Protein AF-A0A377ZCM7-F1 (afdb_monomer_lite)

pLDDT: mean 96.7, std 5.31, range [59.19, 98.75]

Secondary structure (DSSP, 8-state):
-HHHHHHHTSHHHHHHHHHHHHHHHHHHHHHHHHHTT-TTEEEE---SSSEEEEEETTHHHHHHHHHHTT---EE-TTSTT-TTEEEEE---HHHHHHHHHHHHT---

InterPro domains:
  IPR004839 Aminotransferase, class I/classII, large domain [PF00155] (2-103)
  IPR015422 Pyridoxal phosphate-dependent transferase, small domain [G3DSA:3.90.1150.10] (13-99)
  IPR015424 Pyridoxal phosphate-dependent transferase [SSF53383] (3-104)

Structure (mmCIF, N/CA/C/O backbone):
data_AF-A0A377ZCM7-F1
#
_entry.id   AF-A0A377ZCM7-F1
#
loop_
_atom_site.group_PDB
_atom_site.id
_atom_site.type_symbol
_atom_site.label_atom_id
_atom_site.label_alt_id
_atom_site.label_comp_id
_atom_site.label_asym_id
_atom_site.label_entity_id
_atom_site.label_seq_id
_atom_site.pdbx_PDB_ins_code
_atom_site.Cartn_x
_atom_site.Cartn_y
_atom_site.Cartn_z
_atom_site.occupancy
_atom_site.B_iso_or_equiv
_atom_site.auth_seq_id
_atom_site.auth_comp_id
_atom_site.auth_asym_id
_atom_site.auth_atom_id
_atom_site.pdbx_PDB_model_num
ATOM 1 N N . MET A 1 1 ? 26.599 -11.205 -12.596 1.00 59.19 1 MET A N 1
ATOM 2 C CA . MET A 1 1 ? 25.919 -10.137 -11.821 1.00 59.19 1 MET A CA 1
ATOM 3 C C . MET A 1 1 ? 25.965 -8.793 -12.546 1.00 59.19 1 MET A C 1
ATOM 5 O O . MET A 1 1 ? 24.907 -8.201 -12.701 1.00 59.19 1 MET A O 1
ATOM 9 N N . ALA A 1 2 ? 27.126 -8.335 -13.043 1.00 74.00 2 ALA A N 1
ATOM 10 C CA . ALA A 1 2 ? 27.223 -7.077 -13.803 1.00 74.00 2 ALA A CA 1
ATOM 11 C C . ALA A 1 2 ? 26.357 -7.054 -15.085 1.00 74.00 2 ALA A C 1
ATOM 13 O O . ALA A 1 2 ? 25.715 -6.044 -15.359 1.00 74.00 2 ALA A O 1
ATOM 14 N N . ASP A 1 3 ? 26.244 -8.179 -15.803 1.00 85.56 3 ASP A N 1
ATOM 15 C CA . ASP A 1 3 ? 25.506 -8.230 -17.079 1.00 85.56 3 ASP A CA 1
ATOM 16 C C . ASP A 1 3 ? 23.993 -8.006 -16.947 1.00 85.56 3 ASP A C 1
ATOM 18 O O . ASP A 1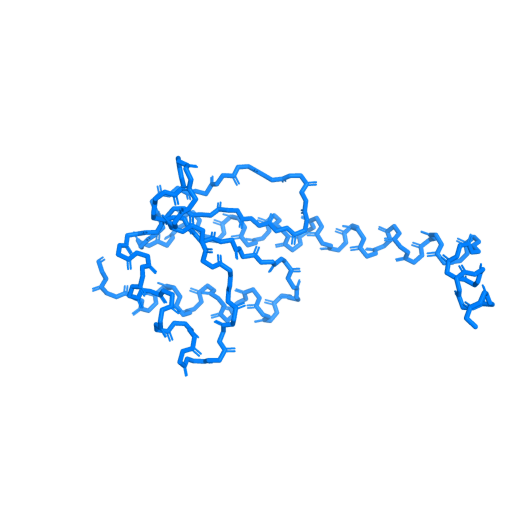 3 ? 23.396 -7.333 -17.781 1.00 85.56 3 ASP A O 1
ATOM 22 N N . ILE A 1 4 ? 23.357 -8.510 -15.883 1.00 91.75 4 ILE A N 1
ATOM 23 C CA . ILE A 1 4 ? 21.908 -8.331 -15.666 1.00 91.75 4 ILE A CA 1
ATOM 24 C C . ILE A 1 4 ? 21.5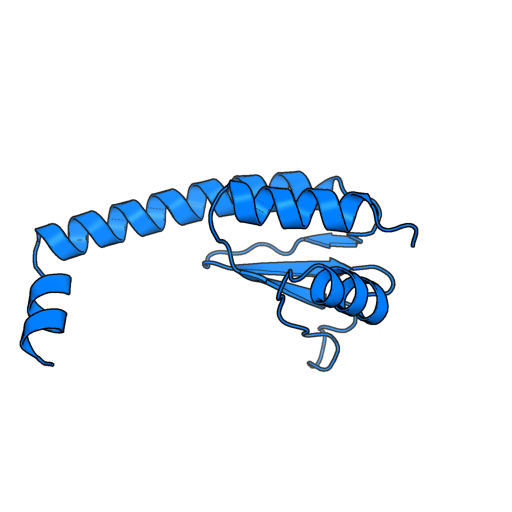98 -6.867 -15.328 1.00 91.75 4 ILE A C 1
ATOM 26 O O . ILE A 1 4 ? 20.608 -6.311 -15.801 1.00 91.75 4 ILE A O 1
ATOM 30 N N . ALA A 1 5 ? 22.468 -6.217 -14.548 1.00 94.00 5 ALA A N 1
ATOM 31 C CA . ALA A 1 5 ? 22.342 -4.792 -14.261 1.00 94.00 5 ALA A CA 1
ATOM 32 C C . ALA A 1 5 ? 22.528 -3.949 -15.533 1.00 94.00 5 ALA A C 1
ATOM 34 O O . ALA A 1 5 ? 21.738 -3.041 -15.779 1.00 94.00 5 ALA A O 1
ATOM 35 N N . ALA A 1 6 ? 23.511 -4.288 -16.375 1.00 94.94 6 ALA A N 1
ATOM 36 C CA . ALA A 1 6 ? 23.715 -3.621 -17.659 1.00 94.94 6 ALA A CA 1
ATOM 37 C C . ALA A 1 6 ? 22.493 -3.770 -18.585 1.00 94.94 6 ALA A C 1
ATOM 39 O O . ALA A 1 6 ? 22.049 -2.788 -19.176 1.00 94.94 6 ALA A O 1
ATOM 40 N N . GLN A 1 7 ? 21.883 -4.960 -18.646 1.00 94.19 7 GLN A N 1
ATOM 41 C CA . GLN A 1 7 ? 20.652 -5.194 -19.411 1.00 94.19 7 GLN A CA 1
ATOM 42 C C . GLN A 1 7 ? 19.465 -4.385 -18.873 1.00 94.19 7 GLN A C 1
ATOM 44 O O . GLN A 1 7 ? 18.716 -3.804 -19.655 1.00 94.19 7 GLN A O 1
ATOM 49 N N . ALA A 1 8 ? 19.300 -4.282 -17.552 1.00 95.81 8 ALA A N 1
ATOM 50 C CA . ALA A 1 8 ? 18.236 -3.477 -16.949 1.00 95.81 8 ALA A CA 1
ATOM 51 C C . ALA A 1 8 ? 18.389 -1.966 -17.219 1.00 95.81 8 ALA A C 1
ATOM 53 O O . ALA A 1 8 ? 17.395 -1.239 -17.194 1.00 95.81 8 ALA A O 1
ATOM 54 N N . LEU A 1 9 ? 19.616 -1.508 -17.484 1.00 97.19 9 LEU A N 1
ATOM 55 C CA . LEU A 1 9 ? 19.953 -0.116 -17.796 1.00 97.19 9 LEU A CA 1
ATOM 56 C C . LEU A 1 9 ? 20.023 0.180 -19.305 1.00 97.19 9 LEU A C 1
ATOM 58 O O . LEU A 1 9 ? 20.281 1.321 -19.685 1.00 97.19 9 LEU A O 1
ATOM 62 N N . SER A 1 10 ? 19.772 -0.816 -20.162 1.00 97.69 10 SER A N 1
ATOM 63 C CA . SER A 1 10 ? 19.602 -0.623 -21.609 1.00 97.69 10 SER A CA 1
ATOM 64 C C . SER A 1 10 ? 18.429 0.322 -21.922 1.00 97.69 10 SER A C 1
ATOM 66 O O . SER A 1 10 ? 17.541 0.496 -21.079 1.00 97.69 10 SER A O 1
ATOM 68 N N . PRO A 1 11 ? 18.359 0.916 -23.129 1.00 98.12 11 PRO A N 1
ATOM 69 C CA . PRO A 1 11 ? 17.205 1.716 -23.544 1.00 98.12 11 PRO A CA 1
ATOM 70 C C . PRO A 1 11 ? 15.860 0.999 -23.336 1.00 98.12 11 PRO A C 1
ATOM 72 O O . PRO A 1 11 ? 14.912 1.596 -22.822 1.00 98.12 11 PRO A O 1
ATOM 75 N N . GLU A 1 12 ? 15.794 -0.297 -23.647 1.00 97.81 12 GLU A N 1
ATOM 76 C CA . GLU A 1 12 ? 14.620 -1.148 -23.447 1.00 97.81 12 GLU A CA 1
ATOM 77 C C . GLU A 1 12 ? 14.325 -1.355 -21.956 1.00 97.81 12 GLU A C 1
ATOM 79 O O . GLU A 1 12 ? 13.175 -1.260 -21.521 1.00 97.81 12 GLU A O 1
ATOM 84 N N . GLY A 1 13 ? 15.362 -1.582 -21.145 1.00 98.25 13 GLY A N 1
ATOM 85 C CA . GLY A 1 13 ? 15.250 -1.724 -19.694 1.00 98.25 13 GLY A CA 1
ATOM 86 C C . GLY A 1 13 ? 14.711 -0.461 -19.013 1.00 98.25 13 GLY A C 1
ATOM 87 O O . GLY A 1 13 ? 13.817 -0.544 -18.160 1.00 98.25 13 GLY A O 1
ATOM 88 N N . ILE A 1 14 ? 15.172 0.715 -19.451 1.00 98.50 14 ILE A N 1
ATOM 89 C CA . ILE A 1 14 ? 14.671 2.019 -18.998 1.00 98.50 14 ILE A CA 1
ATOM 90 C C . ILE A 1 14 ? 13.224 2.243 -19.448 1.00 98.50 14 ILE A C 1
ATOM 92 O O . ILE A 1 14 ? 12.409 2.714 -18.649 1.00 98.50 14 ILE A O 1
ATOM 96 N N . ALA A 1 15 ? 12.867 1.884 -20.685 1.00 98.50 15 ALA A N 1
ATOM 97 C CA . ALA A 1 15 ? 11.485 1.963 -21.159 1.00 98.50 15 ALA A CA 1
ATOM 98 C C . ALA A 1 15 ? 10.550 1.071 -20.323 1.00 98.50 15 ALA A C 1
ATOM 100 O O . ALA A 1 15 ? 9.519 1.540 -19.835 1.00 98.50 15 ALA A O 1
ATOM 101 N N . ALA A 1 16 ? 10.954 -0.174 -20.057 1.00 98.38 16 ALA A N 1
ATOM 102 C CA . ALA A 1 16 ? 10.206 -1.097 -19.211 1.00 98.38 16 ALA A CA 1
ATOM 103 C C . ALA A 1 16 ? 10.093 -0.590 -17.761 1.00 98.38 16 ALA A C 1
ATOM 105 O O . ALA A 1 16 ? 9.057 -0.749 -17.117 1.00 98.38 16 ALA A O 1
ATOM 106 N N . MET A 1 17 ? 11.139 0.054 -17.231 1.00 98.44 17 MET A N 1
ATOM 107 C CA . MET A 1 17 ? 11.099 0.691 -15.912 1.00 98.44 17 MET A CA 1
ATOM 108 C C . MET A 1 17 ? 10.071 1.823 -15.868 1.00 98.44 17 MET A C 1
ATOM 110 O O . MET A 1 17 ? 9.256 1.854 -14.949 1.00 98.44 17 MET A O 1
ATOM 114 N N . ARG A 1 18 ? 10.047 2.702 -16.875 1.00 98.56 18 ARG A N 1
ATOM 115 C CA . ARG A 1 18 ? 9.067 3.797 -16.955 1.00 98.56 18 ARG A CA 1
ATOM 116 C C . ARG A 1 18 ? 7.631 3.281 -17.038 1.00 98.56 18 ARG A C 1
ATOM 118 O O . ARG A 1 18 ? 6.760 3.841 -1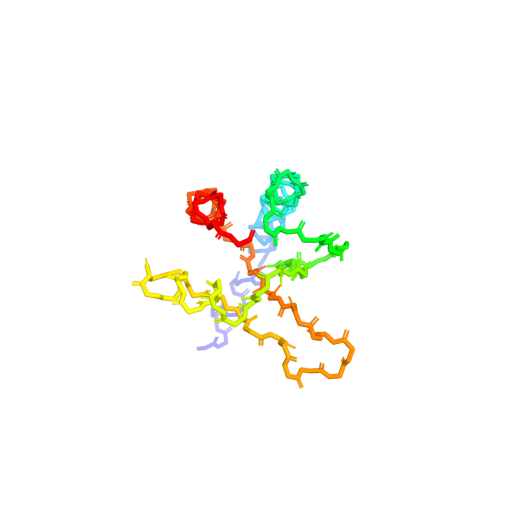6.382 1.00 98.56 18 ARG A O 1
ATOM 125 N N . GLN A 1 19 ? 7.395 2.195 -17.775 1.00 98.50 19 GLN A N 1
ATOM 126 C CA . GLN A 1 19 ? 6.087 1.531 -17.805 1.00 98.50 19 GLN A CA 1
ATOM 127 C C . GLN A 1 19 ? 5.685 0.990 -16.426 1.00 98.50 19 GLN A C 1
ATOM 129 O O . GLN A 1 19 ? 4.560 1.222 -15.992 1.00 98.50 19 GLN A O 1
ATOM 134 N N . ARG A 1 20 ? 6.609 0.347 -15.696 1.00 98.56 20 ARG A N 1
ATOM 135 C CA . ARG A 1 20 ? 6.359 -0.102 -14.313 1.00 98.56 20 ARG A CA 1
ATOM 136 C C . ARG A 1 20 ? 6.045 1.065 -13.377 1.00 98.56 20 ARG A C 1
ATOM 138 O O . ARG A 1 20 ? 5.141 0.951 -12.558 1.00 98.56 20 ARG A O 1
ATOM 145 N N . VAL A 1 21 ? 6.756 2.187 -13.504 1.00 98.56 21 VAL A N 1
ATOM 146 C CA . VAL A 1 21 ? 6.461 3.402 -12.727 1.00 98.56 21 VAL A CA 1
ATOM 147 C C . VAL A 1 21 ? 5.053 3.906 -13.035 1.00 98.56 21 VAL A C 1
ATOM 149 O O . VAL A 1 21 ? 4.286 4.111 -12.102 1.00 98.56 21 VAL A O 1
ATOM 152 N N . ALA A 1 22 ? 4.685 4.048 -14.312 1.00 98.44 22 ALA A N 1
ATOM 153 C CA . ALA A 1 22 ? 3.346 4.492 -14.705 1.00 98.44 22 ALA A CA 1
ATOM 154 C C . ALA A 1 22 ? 2.244 3.575 -14.145 1.00 98.44 22 ALA A C 1
ATOM 156 O O . ALA A 1 22 ? 1.282 4.061 -13.557 1.00 98.44 22 ALA A O 1
ATOM 157 N N . GLN A 1 23 ? 2.439 2.256 -14.225 1.00 98.31 23 GLN A N 1
ATOM 158 C CA . GLN A 1 23 ? 1.518 1.280 -13.645 1.00 98.31 23 GLN A CA 1
ATOM 159 C C . GLN A 1 23 ? 1.366 1.462 -12.126 1.00 98.31 23 GLN A C 1
ATOM 161 O O . GLN A 1 23 ? 0.249 1.489 -11.617 1.00 98.31 23 GLN A O 1
ATOM 166 N N . ILE A 1 24 ? 2.471 1.628 -11.394 1.00 98.50 24 ILE A N 1
ATOM 167 C CA . ILE A 1 24 ? 2.430 1.853 -9.942 1.00 98.50 24 ILE A CA 1
ATOM 168 C C . ILE A 1 24 ? 1.733 3.173 -9.596 1.00 98.50 24 ILE A C 1
ATOM 170 O O . ILE A 1 24 ? 1.020 3.226 -8.598 1.00 98.50 24 ILE A O 1
ATOM 174 N N . LEU A 1 25 ? 1.900 4.230 -10.397 1.00 98.50 25 LEU A N 1
ATOM 175 C CA . LEU A 1 25 ? 1.199 5.500 -10.184 1.00 98.50 25 LEU A CA 1
ATOM 176 C C . LEU A 1 25 ? -0.322 5.341 -10.325 1.00 98.50 25 LEU A C 1
ATOM 178 O O . 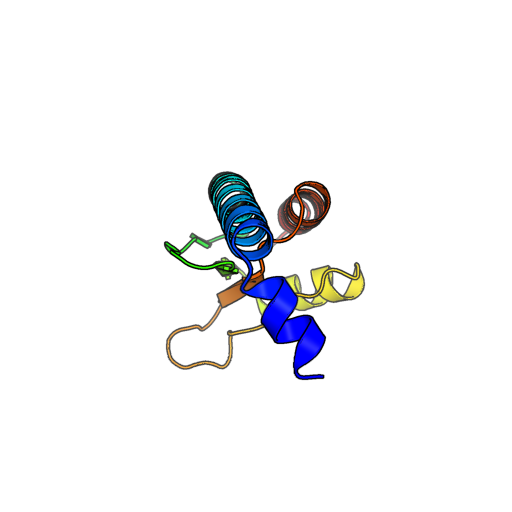LEU A 1 25 ? -1.071 5.892 -9.515 1.00 98.50 25 LEU A O 1
ATOM 182 N N . ASP A 1 26 ? -0.775 4.567 -11.311 1.00 98.44 26 ASP A N 1
ATOM 183 C CA . ASP A 1 26 ? -2.197 4.291 -11.520 1.00 98.44 26 ASP A CA 1
ATOM 184 C C . ASP A 1 26 ? -2.788 3.421 -10.404 1.00 98.44 26 ASP A C 1
ATOM 186 O O . ASP A 1 26 ? -3.838 3.761 -9.853 1.00 98.44 26 ASP A O 1
ATOM 190 N N . GLU A 1 27 ? -2.091 2.357 -9.996 1.00 98.56 27 GLU A N 1
ATOM 191 C CA . GLU A 1 27 ? -2.526 1.503 -8.881 1.00 98.56 27 GLU A CA 1
ATOM 192 C C . GLU A 1 27 ? -2.484 2.234 -7.532 1.00 98.56 27 GLU A C 1
ATOM 194 O O . GLU A 1 27 ? -3.367 2.050 -6.692 1.00 98.56 27 GLU A O 1
ATOM 199 N N . ARG A 1 28 ? -1.514 3.134 -7.326 1.00 98.69 28 ARG A N 1
ATOM 200 C CA . ARG A 1 28 ? -1.461 4.000 -6.140 1.00 98.69 28 ARG A CA 1
ATOM 201 C C . ARG A 1 28 ? -2.689 4.891 -6.062 1.00 98.69 28 ARG A C 1
ATOM 203 O O . ARG A 1 28 ? -3.291 4.992 -4.996 1.00 98.69 28 ARG A O 1
ATOM 210 N N . ARG A 1 29 ? -3.053 5.538 -7.174 1.00 98.50 29 ARG A N 1
ATOM 211 C CA . ARG A 1 29 ? -4.230 6.411 -7.244 1.00 98.50 29 ARG A CA 1
ATOM 212 C C . ARG A 1 29 ? -5.500 5.634 -6.906 1.00 98.50 29 ARG A C 1
ATOM 214 O O . ARG A 1 29 ? -6.261 6.091 -6.060 1.00 98.50 29 ARG A O 1
ATOM 221 N N . TYR A 1 30 ? -5.663 4.446 -7.493 1.00 98.62 30 TYR A N 1
ATOM 222 C CA . TYR A 1 30 ? -6.775 3.544 -7.196 1.00 98.62 30 TYR A CA 1
ATOM 223 C C . TYR A 1 30 ? -6.857 3.197 -5.705 1.00 98.62 30 TYR A C 1
ATOM 225 O O . TYR A 1 30 ? -7.876 3.446 -5.066 1.00 98.62 30 TYR A O 1
ATOM 233 N N . LEU A 1 31 ? -5.773 2.670 -5.126 1.00 98.69 31 LEU A N 1
ATOM 234 C CA . LEU A 1 31 ? -5.773 2.251 -3.726 1.00 98.69 31 LEU A CA 1
ATOM 235 C C . LEU A 1 31 ? -6.048 3.427 -2.778 1.00 98.69 31 LEU A C 1
ATOM 237 O O . LEU A 1 31 ? -6.839 3.286 -1.853 1.00 98.69 31 LEU A O 1
ATOM 241 N N . VAL A 1 32 ? -5.429 4.590 -3.008 1.00 98.56 32 VAL A N 1
ATOM 242 C CA . VAL A 1 32 ? -5.644 5.795 -2.186 1.00 98.56 32 VAL A CA 1
ATOM 243 C C . VAL A 1 32 ? -7.106 6.235 -2.211 1.00 98.56 32 VAL A C 1
ATOM 245 O O . VAL A 1 32 ? -7.655 6.568 -1.162 1.00 98.56 32 VAL A O 1
ATOM 248 N N . GLU A 1 33 ? -7.734 6.244 -3.387 1.00 98.31 33 GLU A N 1
ATOM 249 C CA . GLU A 1 33 ? -9.139 6.622 -3.538 1.00 98.31 33 GLU A CA 1
ATOM 250 C C . GLU A 1 33 ? -10.061 5.672 -2.768 1.00 98.31 33 GLU A C 1
ATOM 252 O O . GLU A 1 33 ? -10.917 6.133 -2.016 1.00 98.31 33 GLU A O 1
ATOM 257 N N . GLN A 1 34 ? -9.837 4.361 -2.883 1.00 98.56 34 GLN A N 1
ATOM 258 C CA . GLN A 1 34 ? -10.650 3.358 -2.193 1.00 98.56 34 GLN A CA 1
ATOM 259 C C . GLN A 1 34 ? -10.456 3.394 -0.672 1.00 98.56 34 GLN A C 1
ATOM 261 O O . GLN A 1 34 ? -11.436 3.393 0.066 1.00 98.56 34 GLN A O 1
ATOM 266 N N . LEU A 1 35 ? -9.210 3.500 -0.188 1.00 98.50 35 LEU A N 1
ATOM 267 C CA . LEU A 1 35 ? -8.908 3.537 1.249 1.00 98.50 35 LEU A CA 1
ATOM 268 C C . LEU A 1 35 ? -9.618 4.688 1.971 1.00 98.50 35 LEU A C 1
ATOM 270 O O . LEU A 1 35 ? -10.038 4.518 3.110 1.00 98.50 35 LEU A O 1
ATOM 274 N N . ARG A 1 36 ? -9.786 5.846 1.319 1.00 97.88 36 ARG A N 1
ATOM 275 C CA . ARG A 1 36 ? -10.473 7.013 1.904 1.00 97.88 36 ARG A CA 1
ATOM 276 C C . ARG A 1 36 ? -11.959 6.770 2.192 1.00 97.88 36 ARG A C 1
ATOM 278 O O . ARG A 1 36 ? -12.542 7.540 2.946 1.00 97.88 36 ARG A O 1
ATOM 285 N N . GLY A 1 37 ? -12.566 5.750 1.586 1.00 97.06 37 GLY A N 1
ATOM 286 C CA . GLY A 1 37 ? -13.967 5.384 1.801 1.00 97.06 37 GLY A CA 1
ATOM 287 C C . GLY A 1 37 ? -14.192 4.313 2.870 1.00 97.06 37 GLY A C 1
ATOM 288 O O . GLY A 1 37 ? -15.342 3.976 3.139 1.00 97.06 37 GLY A O 1
ATOM 289 N N . ILE A 1 38 ? -13.133 3.753 3.461 1.00 98.19 38 ILE A N 1
ATOM 290 C CA . ILE A 1 38 ? -13.239 2.626 4.396 1.00 98.19 38 ILE A CA 1
ATOM 291 C C . ILE A 1 38 ? -13.379 3.136 5.832 1.00 98.19 38 ILE A C 1
ATOM 293 O O . ILE A 1 38 ? -12.585 3.958 6.281 1.00 98.19 38 ILE A O 1
ATOM 297 N N . ALA A 1 39 ? -14.352 2.599 6.574 1.00 97.56 39 ALA A N 1
ATOM 298 C CA . ALA A 1 39 ? -14.720 3.078 7.908 1.00 9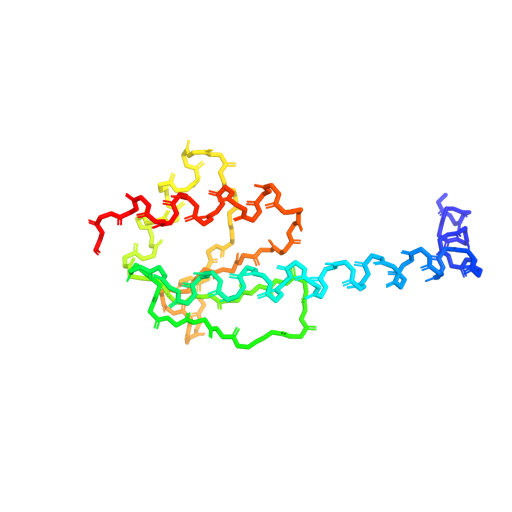7.56 39 ALA A CA 1
ATOM 299 C C . ALA A 1 39 ? -13.559 3.082 8.920 1.00 97.56 39 ALA A C 1
ATOM 301 O O . ALA A 1 39 ? -13.398 4.052 9.655 1.00 97.56 39 ALA A O 1
ATOM 302 N N . CYS A 1 40 ? -12.720 2.040 8.934 1.00 97.62 40 CYS A N 1
ATOM 303 C CA . CYS A 1 40 ? -11.592 1.943 9.864 1.00 97.62 40 CYS A CA 1
ATOM 304 C C . CYS A 1 40 ? -10.372 2.801 9.464 1.00 97.62 40 CYS A C 1
ATOM 306 O O . CYS A 1 40 ? -9.368 2.809 10.181 1.00 97.62 40 CYS A O 1
ATOM 308 N N . VAL A 1 41 ? -10.401 3.475 8.306 1.00 98.44 41 VAL A N 1
ATOM 309 C CA . VAL A 1 41 ? -9.305 4.317 7.806 1.00 98.44 41 VAL A CA 1
ATOM 310 C C . VAL A 1 41 ? -9.559 5.769 8.208 1.00 98.44 41 VAL A C 1
ATOM 312 O O . VAL A 1 41 ? -10.369 6.470 7.613 1.00 98.44 41 VAL A O 1
ATOM 315 N N . GLU A 1 42 ? -8.812 6.253 9.197 1.00 98.31 42 GLU A N 1
ATOM 316 C CA . GLU A 1 42 ? -8.958 7.615 9.727 1.00 98.31 42 GLU A CA 1
ATOM 317 C C . GLU A 1 42 ? -8.360 8.666 8.788 1.00 98.31 42 GLU A C 1
ATOM 319 O O . GLU A 1 42 ? -8.874 9.775 8.648 1.00 98.31 42 GLU A O 1
ATOM 324 N N . GLN A 1 43 ? -7.225 8.339 8.168 1.00 98.44 43 GLN A N 1
ATOM 325 C CA . GLN A 1 43 ? -6.507 9.259 7.295 1.00 98.44 43 GLN A CA 1
ATOM 326 C C . GLN A 1 43 ? -5.631 8.496 6.309 1.00 98.44 43 GLN A C 1
ATOM 328 O O . GLN A 1 43 ? -4.881 7.603 6.698 1.00 98.44 43 GLN A O 1
ATOM 333 N N . VAL A 1 44 ? -5.644 8.916 5.046 1.00 98.62 44 VAL A N 1
ATOM 334 C CA . VAL A 1 44 ? -4.679 8.475 4.031 1.00 98.62 44 VAL A CA 1
ATOM 335 C C . VAL A 1 44 ? -3.741 9.638 3.728 1.00 98.62 44 VAL A C 1
ATOM 337 O O . VAL A 1 44 ? -4.205 10.712 3.346 1.00 98.62 44 VAL A O 1
ATOM 340 N N . PHE A 1 45 ? -2.437 9.440 3.916 1.00 98.50 45 PHE A N 1
ATOM 341 C CA . PHE A 1 45 ? -1.429 10.466 3.645 1.00 98.50 45 PHE A CA 1
ATOM 342 C C . PHE A 1 45 ? -1.033 10.465 2.167 1.00 98.50 45 PHE A C 1
ATOM 344 O O . PHE A 1 45 ? -0.974 9.407 1.533 1.00 98.50 45 PHE A O 1
ATOM 351 N N . ASP A 1 46 ? -0.718 11.646 1.635 1.00 97.12 46 ASP A N 1
ATOM 352 C CA . ASP A 1 46 ? -0.219 11.783 0.268 1.00 97.12 46 ASP A CA 1
ATOM 353 C C . ASP A 1 46 ? 1.090 11.005 0.080 1.00 97.12 46 ASP A C 1
ATOM 355 O O . ASP A 1 46 ? 1.908 10.870 0.996 1.00 97.12 46 ASP A O 1
ATOM 359 N N . SER A 1 47 ? 1.292 10.467 -1.122 1.00 97.19 47 SER A N 1
ATOM 360 C CA . SER A 1 47 ? 2.479 9.683 -1.444 1.00 97.19 47 SER A CA 1
ATOM 361 C C . SER A 1 47 ? 2.928 9.910 -2.874 1.00 97.19 47 SER A C 1
ATOM 363 O O . SER A 1 47 ? 2.136 9.791 -3.804 1.00 97.19 47 SER A O 1
ATOM 365 N N . GLU A 1 48 ? 4.235 10.118 -3.029 1.00 97.12 48 GLU A N 1
ATOM 366 C CA . GLU A 1 48 ? 4.942 10.141 -4.312 1.00 97.12 48 GLU A CA 1
ATOM 367 C C . GLU A 1 48 ? 5.829 8.904 -4.523 1.00 97.12 48 GLU A C 1
ATOM 369 O O . GLU A 1 48 ? 6.778 8.911 -5.302 1.00 97.12 48 GLU A O 1
ATOM 374 N N . THR A 1 49 ? 5.510 7.802 -3.840 1.00 97.50 49 THR A N 1
ATOM 375 C CA . THR A 1 49 ? 6.308 6.563 -3.845 1.00 97.50 49 THR A CA 1
ATOM 376 C C . THR A 1 49 ? 5.486 5.345 -4.288 1.00 97.50 49 THR A C 1
ATOM 378 O O . THR A 1 49 ? 4.356 5.488 -4.752 1.00 97.50 49 THR A O 1
ATOM 381 N N . ASN A 1 50 ? 6.040 4.134 -4.144 1.00 98.19 50 ASN A N 1
ATOM 382 C CA . ASN A 1 50 ? 5.352 2.854 -4.351 1.00 98.19 50 ASN A CA 1
ATOM 383 C C . ASN A 1 50 ? 4.731 2.283 -3.058 1.00 98.19 50 ASN A C 1
ATOM 385 O O . ASN A 1 50 ? 4.553 1.072 -2.930 1.00 98.19 50 ASN A O 1
ATOM 389 N N . TYR A 1 51 ? 4.420 3.127 -2.079 1.00 98.69 51 TYR A N 1
ATOM 390 C CA . TYR A 1 51 ? 3.628 2.759 -0.909 1.00 98.69 51 TYR A CA 1
ATOM 391 C C . TYR A 1 51 ? 2.702 3.906 -0.515 1.00 98.69 51 TYR A C 1
ATOM 393 O O . TYR A 1 51 ? 2.910 5.043 -0.923 1.00 98.69 51 TYR A O 1
ATOM 401 N N . VAL A 1 52 ? 1.711 3.630 0.320 1.00 98.62 52 VAL A N 1
ATOM 402 C CA . VAL A 1 52 ? 0.886 4.639 0.986 1.00 98.62 52 VAL A CA 1
ATOM 403 C C . VAL A 1 52 ? 0.946 4.419 2.494 1.00 98.62 52 VAL A C 1
ATOM 405 O O . VAL A 1 52 ? 1.096 3.288 2.962 1.00 98.62 52 VAL A O 1
ATOM 408 N N . LEU A 1 53 ? 0.894 5.506 3.257 1.00 98.75 53 LEU A N 1
ATOM 409 C CA . LEU A 1 53 ? 0.718 5.455 4.702 1.00 98.75 53 LEU A CA 1
ATOM 410 C C . LEU A 1 53 ? -0.745 5.774 5.008 1.00 98.75 53 LEU A C 1
ATOM 412 O O . LEU A 1 53 ? -1.289 6.736 4.464 1.00 98.75 53 LEU A O 1
ATOM 416 N N . ALA A 1 54 ? -1.366 4.989 5.879 1.00 98.69 54 ALA A N 1
ATOM 417 C CA . ALA A 1 54 ? -2.719 5.242 6.351 1.00 98.69 54 ALA A CA 1
ATOM 418 C C . ALA A 1 54 ? -2.777 5.096 7.871 1.00 98.69 54 ALA A C 1
ATOM 420 O O . ALA A 1 54 ? -2.151 4.194 8.430 1.00 98.69 54 ALA A O 1
ATOM 421 N N . ARG A 1 55 ? -3.506 5.995 8.532 1.00 98.62 55 ARG A N 1
ATOM 422 C CA . ARG A 1 55 ? -3.850 5.905 9.951 1.00 98.62 55 ARG A CA 1
ATOM 423 C C . ARG A 1 55 ? -5.136 5.098 10.081 1.00 98.62 55 ARG A C 1
ATOM 425 O O . ARG A 1 55 ? -6.099 5.381 9.374 1.00 98.62 55 ARG A O 1
ATOM 432 N N . ILE A 1 56 ? -5.115 4.091 10.944 1.00 98.19 56 ILE A N 1
ATOM 433 C CA . ILE A 1 56 ? -6.148 3.065 11.061 1.00 98.19 56 ILE A CA 1
ATOM 434 C C . ILE A 1 56 ? -6.604 2.974 12.516 1.00 98.19 56 ILE A C 1
ATOM 436 O O . ILE A 1 56 ? -5.774 2.837 13.427 1.00 98.19 56 ILE A O 1
ATOM 440 N N . THR A 1 57 ? -7.916 2.985 12.730 1.00 97.25 57 THR A N 1
ATOM 441 C CA . THR A 1 57 ? -8.508 2.747 14.047 1.00 97.25 57 THR A CA 1
ATOM 442 C C . THR A 1 57 ? -8.138 1.349 14.534 1.00 97.25 57 THR A C 1
ATOM 444 O O . THR A 1 57 ? -8.165 0.383 13.777 1.00 97.25 57 THR A O 1
ATOM 447 N N . ALA A 1 58 ? -7.720 1.237 15.799 1.00 95.94 58 ALA A N 1
ATOM 448 C CA . ALA A 1 58 ? -7.238 -0.019 16.381 1.00 95.94 58 ALA A CA 1
ATOM 449 C C . ALA A 1 58 ? -6.163 -0.736 15.522 1.00 95.94 58 ALA A C 1
ATOM 451 O O . ALA A 1 58 ? -6.135 -1.964 15.456 1.00 95.94 58 ALA A O 1
ATOM 452 N N . SER A 1 59 ? -5.253 0.026 14.891 1.00 96.19 59 SER A N 1
ATOM 453 C CA . SER A 1 59 ? -4.262 -0.463 13.908 1.00 96.19 59 SER A CA 1
ATOM 454 C C . SER A 1 59 ? -3.560 -1.786 14.241 1.00 96.19 59 SER A C 1
ATOM 456 O O . SER A 1 59 ? -3.372 -2.597 13.342 1.00 96.19 59 SER A O 1
ATOM 458 N N . SER A 1 60 ? -3.194 -2.047 15.502 1.00 96.25 60 SER A N 1
ATOM 459 C CA . SER A 1 60 ? -2.561 -3.310 15.911 1.00 96.25 60 SER A CA 1
ATOM 460 C C . SER A 1 60 ? -3.471 -4.529 15.706 1.00 96.25 60 SER A C 1
ATOM 462 O O . SER A 1 60 ? -2.989 -5.592 15.319 1.00 96.25 60 SER A O 1
ATOM 464 N N . ALA A 1 61 ? -4.774 -4.385 15.971 1.00 97.06 61 ALA A N 1
ATOM 465 C CA . ALA A 1 61 ? -5.763 -5.443 15.779 1.00 97.06 61 ALA A CA 1
ATOM 466 C C . ALA A 1 61 ? -6.024 -5.670 14.287 1.00 97.06 61 ALA A C 1
ATOM 468 O O . ALA A 1 61 ? -5.899 -6.800 13.819 1.00 97.06 61 ALA A O 1
ATOM 469 N N . VAL A 1 62 ? -6.253 -4.589 13.534 1.00 97.88 62 VAL A N 1
ATOM 470 C CA . VAL A 1 62 ? -6.440 -4.642 12.074 1.00 97.88 62 VAL A CA 1
ATOM 471 C C . VAL A 1 62 ? -5.210 -5.241 11.385 1.00 97.88 62 VAL A C 1
ATOM 473 O O . VAL A 1 62 ? -5.326 -6.136 10.553 1.00 97.88 62 VAL A O 1
ATOM 476 N N . PHE A 1 63 ? -4.001 -4.827 11.777 1.00 97.94 63 PHE A N 1
ATOM 477 C CA . PHE A 1 63 ? -2.757 -5.399 11.261 1.00 97.94 63 PHE A CA 1
ATOM 478 C C . PHE A 1 63 ? -2.685 -6.910 11.496 1.00 97.94 63 PHE A C 1
ATOM 480 O O . PHE A 1 63 ? -2.319 -7.653 10.586 1.00 97.94 63 PHE A O 1
ATOM 487 N N . LYS A 1 64 ? -3.046 -7.374 12.700 1.00 97.69 64 LYS A N 1
ATOM 488 C CA . LYS A 1 64 ? -3.045 -8.802 13.025 1.00 97.69 64 LYS A CA 1
ATOM 489 C C . LYS A 1 64 ? -4.104 -9.572 12.232 1.00 97.69 64 LYS A C 1
ATOM 491 O O . LYS A 1 64 ? -3.789 -10.650 11.738 1.00 97.69 64 LYS A O 1
ATOM 496 N N . SER A 1 65 ? -5.304 -9.012 12.073 1.00 97.94 65 SER A N 1
ATOM 497 C CA . SER A 1 65 ? -6.380 -9.584 11.251 1.00 97.94 65 SER A CA 1
ATOM 498 C C . SER A 1 65 ? -5.918 -9.798 9.808 1.00 97.94 65 SER A C 1
ATOM 500 O O . SER A 1 65 ? -5.957 -10.918 9.298 1.00 97.94 65 SER A O 1
ATOM 502 N N . LEU A 1 66 ? -5.384 -8.752 9.167 1.00 98.25 66 LEU A N 1
ATOM 503 C CA . LEU A 1 66 ? -4.883 -8.835 7.794 1.00 98.25 66 LEU A CA 1
ATOM 504 C C . LEU A 1 66 ? -3.706 -9.811 7.675 1.00 98.25 66 LEU A C 1
ATOM 506 O O . LEU A 1 66 ? -3.652 -10.596 6.726 1.00 98.25 66 LEU A O 1
ATOM 510 N N . TRP A 1 67 ? -2.796 -9.818 8.654 1.00 98.00 67 TRP A N 1
ATOM 511 C CA . TRP A 1 67 ? -1.689 -10.773 8.705 1.00 98.00 67 TRP A CA 1
ATOM 512 C C . TRP A 1 67 ? -2.185 -12.223 8.701 1.00 98.00 67 TRP A C 1
ATOM 514 O O . TRP A 1 67 ? -1.669 -13.048 7.947 1.00 98.00 67 TRP A O 1
ATOM 524 N N . ASP A 1 68 ? -3.207 -12.533 9.500 1.00 98.00 68 ASP A N 1
ATOM 525 C CA . ASP A 1 68 ? -3.777 -13.883 9.603 1.00 98.00 68 ASP A CA 1
ATOM 526 C C . ASP A 1 68 ? -4.514 -14.317 8.327 1.00 98.00 68 ASP A C 1
ATOM 528 O O . ASP A 1 68 ? -4.581 -15.507 8.023 1.00 98.00 68 ASP A O 1
ATOM 532 N N . GLN A 1 69 ? -4.981 -13.357 7.523 1.00 97.75 69 GLN A N 1
ATOM 533 C CA . GLN A 1 69 ? -5.522 -13.571 6.174 1.00 97.75 69 GLN A CA 1
ATOM 534 C C . GLN A 1 69 ? -4.426 -13.690 5.090 1.00 97.75 69 GLN A C 1
ATOM 536 O O . GLN A 1 69 ? -4.720 -13.817 3.894 1.00 97.75 69 GLN A O 1
ATOM 541 N N . GLY A 1 70 ? -3.150 -13.634 5.484 1.00 97.88 70 GLY A N 1
ATOM 542 C CA . GLY A 1 70 ? -1.996 -13.692 4.587 1.00 97.88 70 GLY A CA 1
ATOM 543 C C . GLY A 1 70 ? -1.694 -12.376 3.865 1.00 97.88 70 GLY A C 1
ATOM 544 O O . GLY A 1 70 ? -0.956 -12.380 2.879 1.00 97.88 70 GLY A O 1
ATOM 545 N N . ILE A 1 71 ? -2.257 -11.254 4.321 1.00 98.44 71 ILE A N 1
ATOM 546 C CA . ILE A 1 71 ? -2.010 -9.915 3.779 1.00 98.44 71 ILE A CA 1
ATOM 547 C C . ILE A 1 71 ? -0.914 -9.251 4.614 1.00 98.44 71 ILE A C 1
ATOM 549 O O . ILE A 1 71 ? -1.136 -8.773 5.726 1.00 98.44 71 ILE A O 1
ATOM 553 N N . ILE A 1 72 ? 0.301 -9.223 4.068 1.00 97.81 72 ILE A N 1
ATOM 554 C CA . ILE A 1 72 ? 1.476 -8.729 4.788 1.00 97.81 72 ILE A CA 1
ATOM 555 C C . ILE A 1 72 ? 1.655 -7.230 4.547 1.00 97.81 72 ILE A C 1
ATOM 557 O O . ILE A 1 72 ? 2.063 -6.795 3.470 1.00 97.81 72 ILE A O 1
ATOM 561 N N . LEU A 1 73 ? 1.381 -6.440 5.583 1.00 97.94 73 LEU A N 1
ATOM 562 C CA . LEU A 1 73 ? 1.624 -4.998 5.611 1.00 97.94 73 LEU A CA 1
ATOM 563 C C . LEU A 1 73 ? 2.888 -4.665 6.415 1.00 97.94 73 LEU A C 1
ATOM 565 O O . LEU A 1 73 ? 3.548 -5.541 6.979 1.00 97.94 73 LEU A O 1
ATOM 569 N N . ARG A 1 74 ? 3.229 -3.376 6.507 1.00 98.25 74 ARG A N 1
ATOM 570 C CA . ARG A 1 74 ? 4.291 -2.900 7.398 1.00 98.25 74 ARG A CA 1
ATOM 571 C C . ARG A 1 74 ? 3.713 -2.034 8.512 1.00 98.25 74 ARG A C 1
ATOM 573 O O . ARG A 1 74 ? 3.273 -0.916 8.257 1.00 98.25 74 ARG A O 1
ATOM 580 N N . ASP A 1 75 ? 3.780 -2.539 9.739 1.00 97.69 75 ASP A N 1
ATOM 581 C CA . ASP A 1 75 ? 3.411 -1.792 10.943 1.00 97.69 75 ASP A CA 1
ATOM 582 C C . ASP A 1 75 ? 4.386 -0.623 11.193 1.00 97.69 75 ASP A C 1
ATOM 584 O O . ASP A 1 75 ? 5.609 -0.811 11.184 1.00 97.69 75 ASP A O 1
ATOM 588 N N . GLN A 1 76 ? 3.839 0.584 11.383 1.00 98.00 76 GLN A N 1
ATOM 589 C CA . GLN A 1 76 ? 4.573 1.804 11.737 1.00 98.00 76 GLN A CA 1
ATOM 590 C C . GLN A 1 76 ? 4.142 2.381 13.091 1.00 98.00 76 GLN A C 1
ATOM 592 O O . GLN A 1 76 ? 4.677 3.408 13.499 1.00 98.00 76 GLN A O 1
ATOM 597 N N . ASN A 1 77 ? 3.246 1.712 13.821 1.00 94.38 77 ASN A N 1
ATOM 598 C CA . ASN A 1 77 ? 2.650 2.192 15.068 1.00 94.38 77 ASN A CA 1
ATOM 599 C C . ASN A 1 77 ? 3.693 2.568 16.141 1.00 94.38 77 ASN A C 1
ATOM 601 O O . ASN A 1 77 ? 3.464 3.440 16.974 1.00 94.38 77 ASN A O 1
ATOM 605 N N . LYS A 1 78 ? 4.873 1.933 16.111 1.00 93.81 78 LYS A N 1
ATOM 606 C CA . LYS A 1 78 ? 5.983 2.191 17.047 1.00 93.81 78 LYS A CA 1
ATOM 607 C C . LYS A 1 78 ? 6.927 3.319 16.617 1.00 93.81 78 LYS A C 1
ATOM 609 O O . LYS A 1 78 ? 7.850 3.636 17.363 1.00 93.81 78 LYS A O 1
ATOM 614 N N . GLN A 1 79 ? 6.752 3.898 15.429 1.00 95.69 79 GLN A N 1
ATOM 615 C CA . GLN A 1 79 ? 7.593 5.004 14.978 1.00 95.69 79 GLN A CA 1
ATOM 616 C C . GLN A 1 79 ? 7.122 6.328 15.594 1.00 95.69 79 GLN A C 1
ATOM 618 O O . GLN A 1 79 ? 5.912 6.556 15.708 1.00 95.69 79 GLN A O 1
ATOM 623 N N . PRO A 1 80 ? 8.048 7.238 15.949 1.00 96.50 80 PRO A N 1
ATOM 624 C CA . PRO A 1 80 ? 7.685 8.572 16.415 1.00 96.50 80 PRO A CA 1
ATOM 625 C C . PRO A 1 80 ? 6.709 9.247 15.443 1.00 96.50 80 PRO A C 1
ATOM 627 O O . PRO A 1 80 ? 6.929 9.211 14.236 1.00 96.50 80 PRO A O 1
ATOM 630 N N . SER A 1 81 ? 5.642 9.865 15.962 1.00 96.12 81 SER A N 1
ATOM 631 C CA . SER A 1 81 ? 4.548 10.526 15.212 1.00 96.12 81 SER A CA 1
ATOM 632 C C . SER A 1 81 ? 3.620 9.635 14.363 1.00 96.12 81 SER A C 1
ATOM 634 O O . SER A 1 81 ? 2.628 10.134 13.831 1.00 96.12 81 SER A O 1
ATOM 636 N N . LEU A 1 82 ? 3.868 8.323 14.281 1.00 97.38 82 LEU A N 1
ATOM 637 C CA . LEU A 1 82 ? 3.119 7.398 13.415 1.00 97.38 82 LEU A CA 1
ATOM 638 C C . LEU A 1 82 ? 2.261 6.384 14.189 1.00 97.38 82 LEU A C 1
ATOM 640 O O . LEU A 1 82 ? 1.936 5.318 13.668 1.00 97.38 82 LEU A O 1
ATOM 644 N N . SER A 1 83 ? 1.874 6.718 15.423 1.00 97.38 83 SER A N 1
ATOM 645 C CA . SER A 1 83 ? 0.901 5.926 16.188 1.00 97.38 83 SER A CA 1
ATOM 646 C C . SER A 1 83 ? -0.359 5.692 15.354 1.00 97.38 83 SER A C 1
ATOM 648 O O . SER A 1 83 ? -0.879 6.629 14.750 1.00 97.38 83 SER A O 1
ATOM 650 N N . GLY A 1 84 ? -0.839 4.456 15.284 1.00 97.69 84 GLY A N 1
ATOM 651 C CA . GLY A 1 84 ? -2.001 4.099 14.474 1.00 97.69 84 GLY A CA 1
ATOM 652 C C . GLY A 1 84 ? -1.724 3.900 12.981 1.00 97.69 84 GLY A C 1
ATOM 653 O O . GLY A 1 84 ? -2.655 3.588 12.245 1.00 97.69 84 GLY A O 1
ATOM 654 N N . CYS A 1 85 ? -0.495 4.092 12.492 1.00 98.56 85 CYS A N 1
ATOM 655 C CA . CYS A 1 85 ? -0.228 4.052 11.055 1.00 98.56 85 CYS A CA 1
ATOM 656 C C . CYS A 1 85 ? 0.257 2.683 10.562 1.00 98.56 85 CYS A C 1
ATOM 658 O O . CYS A 1 85 ? 1.171 2.081 11.128 1.00 98.56 85 CYS A O 1
ATOM 660 N N . LEU A 1 86 ? -0.277 2.260 9.415 1.00 98.56 86 LEU A N 1
ATOM 661 C CA . LEU A 1 86 ? 0.210 1.131 8.626 1.00 98.56 86 LEU A CA 1
ATOM 662 C C . LEU A 1 86 ? 0.717 1.630 7.273 1.00 98.56 86 LEU A C 1
ATOM 664 O O . LEU A 1 86 ? 0.117 2.503 6.642 1.00 98.56 86 LEU A O 1
ATOM 668 N N . ARG A 1 87 ? 1.838 1.069 6.813 1.00 98.69 87 ARG A N 1
ATOM 669 C CA . ARG A 1 87 ? 2.372 1.322 5.473 1.00 98.69 87 ARG A CA 1
ATOM 670 C C . ARG A 1 87 ? 2.019 0.158 4.554 1.00 98.69 87 ARG A C 1
ATOM 672 O O . ARG A 1 87 ? 2.425 -0.980 4.800 1.00 98.69 87 ARG A O 1
ATOM 679 N N . ILE A 1 88 ? 1.321 0.473 3.470 1.00 98.69 88 ILE A N 1
ATOM 680 C CA . ILE A 1 88 ? 0.827 -0.475 2.473 1.00 98.69 88 ILE A CA 1
ATOM 681 C C . ILE A 1 88 ? 1.636 -0.269 1.189 1.00 98.69 88 ILE A C 1
ATOM 683 O O . ILE A 1 88 ? 1.621 0.817 0.614 1.00 98.69 88 ILE A O 1
ATOM 687 N N . THR A 1 89 ? 2.388 -1.281 0.753 1.00 98.69 89 THR A N 1
ATOM 688 C CA . THR A 1 89 ? 3.107 -1.237 -0.531 1.00 98.69 89 THR A CA 1
ATOM 689 C C . THR A 1 89 ? 2.119 -1.409 -1.683 1.00 98.69 89 THR A C 1
ATOM 691 O O . THR A 1 89 ? 1.212 -2.232 -1.603 1.00 98.69 89 THR A O 1
ATOM 694 N N . ILE A 1 90 ? 2.295 -0.634 -2.754 1.00 98.56 90 ILE A N 1
ATOM 695 C CA . ILE A 1 90 ? 1.474 -0.734 -3.960 1.00 98.56 90 ILE A CA 1
ATOM 696 C C . ILE A 1 90 ? 1.917 -1.969 -4.745 1.00 98.56 90 ILE A C 1
ATOM 698 O O . ILE A 1 90 ? 3.070 -2.053 -5.174 1.00 98.56 90 ILE A O 1
ATOM 702 N N . GLY A 1 91 ? 1.000 -2.922 -4.884 1.00 97.31 91 GLY A N 1
ATOM 703 C CA . GLY A 1 91 ? 1.173 -4.137 -5.672 1.00 97.31 91 GLY A CA 1
ATOM 704 C C . GLY A 1 91 ? 0.343 -4.096 -6.952 1.00 97.31 91 GLY A C 1
ATOM 705 O O . GLY A 1 91 ? 0.193 -3.060 -7.598 1.00 97.31 91 GLY A O 1
ATOM 706 N N . THR A 1 92 ? -0.199 -5.248 -7.317 1.00 98.38 92 THR A N 1
ATOM 707 C CA . THR A 1 92 ? -1.159 -5.417 -8.411 1.00 98.38 92 THR A CA 1
ATOM 708 C C . THR A 1 92 ? -2.576 -5.007 -7.997 1.00 98.38 92 THR A C 1
ATOM 710 O O . THR A 1 92 ? -2.909 -4.999 -6.813 1.00 98.38 92 THR A O 1
ATOM 713 N N . ARG A 1 93 ? -3.462 -4.776 -8.979 1.00 98.38 93 ARG A N 1
ATOM 714 C CA . ARG A 1 93 ? -4.889 -4.501 -8.735 1.00 98.38 93 ARG A CA 1
ATOM 715 C C . ARG A 1 93 ? -5.556 -5.544 -7.837 1.00 98.38 93 ARG A C 1
ATOM 717 O O . ARG A 1 93 ? -6.336 -5.191 -6.960 1.00 98.38 93 ARG A O 1
ATOM 724 N N . ALA A 1 94 ? -5.255 -6.823 -8.062 1.00 98.50 94 ALA A N 1
ATOM 725 C CA . ALA A 1 94 ? -5.822 -7.920 -7.285 1.00 98.50 94 ALA A CA 1
ATOM 726 C C . ALA A 1 94 ? -5.352 -7.883 -5.822 1.00 98.50 94 ALA A C 1
ATOM 728 O O . ALA A 1 94 ? -6.153 -8.080 -4.914 1.00 98.50 94 ALA A O 1
ATOM 729 N N . GLU A 1 95 ? -4.074 -7.584 -5.579 1.00 98.50 95 GLU A N 1
ATOM 730 C CA . GLU A 1 95 ? -3.541 -7.423 -4.221 1.00 98.50 95 GLU A CA 1
ATOM 731 C C . GLU A 1 95 ? -4.132 -6.192 -3.528 1.00 98.50 95 GLU A C 1
ATOM 733 O O . GLU A 1 95 ? -4.535 -6.284 -2.369 1.00 98.50 95 GLU A O 1
ATOM 738 N N . SER A 1 96 ? -4.258 -5.066 -4.239 1.00 98.44 96 SER A N 1
ATOM 739 C CA . SER A 1 96 ? -4.948 -3.878 -3.728 1.00 98.44 96 SER A CA 1
ATOM 740 C C . SER A 1 96 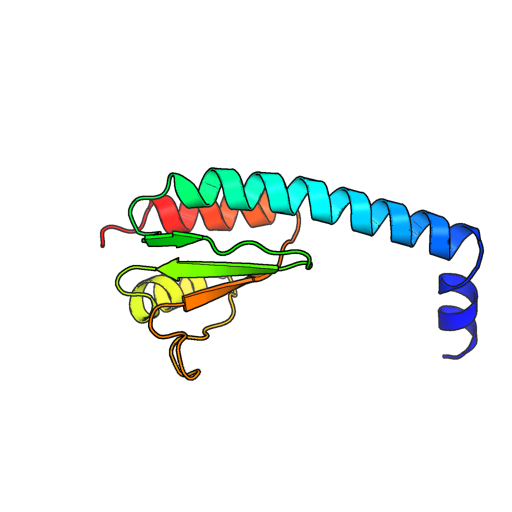? -6.399 -4.181 -3.363 1.00 98.44 96 SER A C 1
ATOM 742 O O . SER A 1 96 ? -6.832 -3.791 -2.282 1.00 98.44 96 SER A O 1
ATOM 744 N N . GLN A 1 97 ? -7.127 -4.924 -4.203 1.00 98.69 97 GLN A N 1
ATOM 745 C CA . GLN A 1 97 ? -8.503 -5.319 -3.906 1.00 98.69 97 GLN A CA 1
ATOM 746 C C . GLN A 1 97 ? -8.588 -6.183 -2.647 1.00 98.69 97 GLN A C 1
ATOM 748 O O . GLN A 1 97 ? -9.423 -5.921 -1.792 1.00 98.69 97 GLN A O 1
ATOM 753 N N . ARG A 1 98 ? -7.667 -7.139 -2.468 1.00 98.62 98 ARG A N 1
ATOM 754 C CA . ARG A 1 98 ? -7.616 -7.953 -1.244 1.00 98.62 98 ARG A CA 1
ATOM 755 C C . ARG A 1 98 ? -7.425 -7.110 0.015 1.00 98.62 98 ARG A C 1
ATOM 757 O O . ARG A 1 98 ? -8.031 -7.420 1.034 1.00 98.62 98 ARG A O 1
ATOM 764 N N . VAL A 1 99 ? -6.598 -6.064 -0.042 1.00 98.56 99 VAL A N 1
ATOM 765 C CA . VAL A 1 99 ? -6.428 -5.127 1.082 1.00 98.56 99 VAL A CA 1
ATOM 766 C C . VAL A 1 99 ? -7.721 -4.351 1.341 1.00 98.56 99 VAL A C 1
ATOM 768 O O . VAL A 1 99 ? -8.133 -4.240 2.491 1.00 98.56 99 VAL A O 1
ATOM 771 N N . ILE A 1 100 ? -8.365 -3.837 0.289 1.00 98.62 100 ILE A N 1
ATOM 772 C CA . ILE A 1 100 ? -9.617 -3.069 0.389 1.00 98.62 100 ILE A CA 1
ATOM 773 C C . ILE A 1 100 ? -10.731 -3.918 1.006 1.00 98.62 100 ILE A C 1
ATOM 775 O O . ILE A 1 100 ? -11.376 -3.476 1.956 1.00 98.62 100 ILE A O 1
ATOM 779 N N . ASP A 1 101 ? -10.923 -5.140 0.510 1.00 98.56 101 ASP A N 1
ATOM 780 C CA . ASP A 1 101 ? -11.963 -6.052 0.988 1.00 98.56 101 ASP A CA 1
ATOM 781 C C . ASP A 1 101 ? -11.729 -6.427 2.456 1.00 98.56 101 ASP A C 1
ATOM 783 O O . ASP A 1 101 ? -12.657 -6.377 3.263 1.00 98.56 101 ASP A O 1
ATOM 787 N N . ALA A 1 102 ? -10.478 -6.738 2.822 1.00 98.38 102 ALA A N 1
ATOM 788 C CA . ALA A 1 102 ? -10.123 -7.086 4.194 1.00 98.38 102 ALA A CA 1
ATOM 789 C C . ALA A 1 102 ? -10.356 -5.919 5.161 1.00 98.38 102 ALA A C 1
ATOM 791 O O . ALA A 1 102 ? -10.961 -6.120 6.205 1.00 98.38 102 ALA A O 1
ATOM 792 N N . LEU A 1 103 ? -9.936 -4.700 4.801 1.00 98.19 103 LEU A N 1
ATOM 793 C CA . LEU A 1 103 ? -10.151 -3.514 5.637 1.00 98.19 103 LEU A CA 1
ATOM 794 C C . LEU A 1 103 ? -11.636 -3.137 5.740 1.00 98.19 103 LEU A C 1
ATOM 796 O O . LEU A 1 103 ? -12.088 -2.723 6.799 1.00 98.19 103 LEU A O 1
ATOM 800 N N . THR A 1 104 ? -12.409 -3.304 4.664 1.00 97.94 104 THR A N 1
ATOM 801 C CA . THR A 1 104 ? -13.864 -3.058 4.673 1.00 97.94 104 THR A CA 1
ATOM 802 C C . THR A 1 104 ? -14.608 -4.020 5.601 1.00 97.94 104 THR A C 1
ATOM 804 O O . THR A 1 104 ? -15.655 -3.667 6.136 1.00 97.94 104 THR A O 1
ATOM 807 N N . ALA A 1 105 ? -14.076 -5.227 5.803 1.00 97.06 105 ALA A N 1
ATOM 808 C CA . ALA A 1 105 ? -14.661 -6.233 6.683 1.00 97.06 105 ALA A CA 1
ATOM 809 C C . ALA A 1 105 ? -14.344 -6.021 8.178 1.00 97.06 105 ALA A C 1
ATOM 811 O O . ALA A 1 105 ? -14.893 -6.737 9.020 1.00 97.06 105 ALA A O 1
ATOM 812 N N . GLU A 1 106 ? -13.471 -5.071 8.527 1.00 95.62 106 GLU A N 1
ATOM 813 C CA . GLU A 1 106 ? -13.131 -4.777 9.919 1.00 95.62 106 GLU A CA 1
ATOM 814 C C . GLU A 1 106 ? -14.289 -4.043 10.621 1.00 95.62 106 GLU A C 1
ATOM 816 O O . GLU A 1 106 ? -14.778 -3.020 10.147 1.00 95.62 106 GLU A O 1
ATOM 821 N N . ASN A 1 107 ? -14.713 -4.552 11.783 1.00 80.62 107 ASN A N 1
ATOM 822 C CA . ASN A 1 107 ? -15.785 -3.973 12.608 1.00 80.62 107 ASN A CA 1
ATOM 823 C C . ASN A 1 107 ? -15.203 -3.258 13.838 1.00 80.62 107 ASN A C 1
ATOM 825 O O . ASN A 1 107 ? -15.458 -3.666 14.975 1.00 80.62 107 ASN A O 1
ATOM 829 N N . VAL A 1 108 ? -14.368 -2.249 13.599 1.00 75.19 108 VAL A N 1
ATOM 830 C CA . VAL A 1 108 ? -13.718 -1.429 14.640 1.00 75.19 108 VAL A CA 1
ATOM 831 C C . VAL A 1 108 ? -14.315 -0.037 14.739 1.00 75.19 108 VAL A C 1
ATOM 833 O O . VAL A 1 108 ? -14.750 0.498 13.696 1.00 75.19 108 VAL A O 1
#

Organism: Klebsiella pneumoniae subsp. ozaenae (NCBI:txid574)

Foldseek 3Di:
DVVVVVVCVPPVNVVVVVVVLVQLVVLVVVLQVLLVPAPQFPDWDDDPDQKTKTQGHVQVVLQVQCVVVVLHWADPCPPVPQNRIIIGGRDDPVSSVSSSVSRNPDPD

Sequence (108 aa):
MADIAAQALSPEGIAAMRQRVAQILDERRYLVEQLRGIACVEQVFDSETNYVLARITASSAVFKSLWDQGIILRDQNKQPSLSGCLRITIGTRAESQRVIDALTAENV

Radius of gyration: 16.19 Å; chains: 1; bounding box: 43×26×41 Å